Protein AF-A0A659UI74-F1 (afdb_monomer)

Solvent-accessible surface area (backbone atoms only — not comparable to full-atom values): 4297 Å² total; per-residue (Å²): 81,53,40,85,46,81,100,59,35,32,62,62,48,50,56,54,46,38,74,76,34,77,86,57,87,38,47,40,29,40,75,48,71,70,61,50,57,62,53,58,77,39,68,86,64,42,80,50,73,45,62,50,87,75,53,74,68,56,53,50,53,50,51,53,51,58,71,70,55,83,129

Foldseek 3Di:
DEQDDPPAGLQNVLVVCCVVPVQDAAEYEYQDPVSQVVCVVCVSSYDYYHHPPDDPVVVVVVVVVSVPDRD

Structure (mmCIF, N/CA/C/O backbone):
data_AF-A0A659UI74-F1
#
_entry.id   AF-A0A659UI74-F1
#
loop_
_atom_site.group_PDB
_atom_site.id
_atom_site.type_symbol
_atom_site.label_atom_id
_atom_site.label_alt_id
_atom_site.label_comp_id
_atom_site.label_asym_id
_atom_site.label_entity_id
_atom_site.label_seq_id
_atom_site.pdbx_PDB_ins_code
_atom_site.Cartn_x
_atom_site.Cartn_y
_atom_site.Cartn_z
_atom_site.occupancy
_atom_site.B_iso_or_equiv
_atom_site.auth_seq_id
_atom_site.auth_comp_id
_atom_site.auth_asym_id
_atom_site.auth_atom_id
_atom_site.pdbx_PDB_model_num
ATOM 1 N N . SER A 1 1 ? 1.119 -5.089 0.125 1.00 91.62 1 SER A N 1
ATOM 2 C CA . SER A 1 1 ? 0.921 -6.275 -0.729 1.00 91.62 1 SER A CA 1
ATOM 3 C C . SER A 1 1 ? 1.083 -5.916 -2.187 1.00 91.62 1 SER A C 1
ATOM 5 O O . SER A 1 1 ? 0.866 -4.758 -2.520 1.00 91.62 1 SER A O 1
ATOM 7 N N . ASP A 1 2 ? 1.449 -6.872 -3.041 1.00 94.38 2 ASP A N 1
ATOM 8 C CA . ASP A 1 2 ? 1.301 -6.703 -4.493 1.00 94.38 2 ASP A CA 1
ATOM 9 C C . ASP A 1 2 ? -0.188 -6.600 -4.859 1.00 94.38 2 ASP A C 1
ATOM 11 O O . ASP A 1 2 ? -1.015 -7.233 -4.200 1.00 94.38 2 ASP A O 1
ATOM 15 N N . ILE A 1 3 ? -0.522 -5.795 -5.872 1.00 94.25 3 ILE A N 1
ATOM 16 C CA . ILE A 1 3 ? -1.868 -5.761 -6.459 1.00 94.25 3 ILE A CA 1
ATOM 17 C C . ILE A 1 3 ? -2.104 -7.006 -7.313 1.00 94.25 3 ILE A C 1
ATOM 19 O O . ILE A 1 3 ? -3.174 -7.602 -7.256 1.00 94.25 3 ILE A O 1
ATOM 23 N N . ARG A 1 4 ? -1.113 -7.431 -8.095 1.00 91.19 4 ARG A N 1
ATOM 24 C CA . ARG A 1 4 ? -1.206 -8.608 -8.950 1.00 91.19 4 ARG A CA 1
ATOM 25 C C . ARG A 1 4 ? -0.767 -9.844 -8.174 1.00 91.19 4 ARG A C 1
ATOM 27 O O . ARG A 1 4 ? 0.420 -10.147 -8.074 1.00 91.19 4 ARG A O 1
ATOM 34 N N . MET A 1 5 ? -1.745 -10.583 -7.674 1.00 92.12 5 MET A N 1
ATOM 35 C CA . MET A 1 5 ? -1.549 -11.875 -7.024 1.00 92.12 5 MET A CA 1
ATOM 36 C C . MET A 1 5 ? -2.408 -12.945 -7.715 1.00 92.12 5 MET A C 1
ATOM 38 O O . MET A 1 5 ? -3.427 -12.606 -8.320 1.00 92.12 5 MET A O 1
ATOM 42 N N . PRO A 1 6 ? -1.978 -14.218 -7.713 1.00 88.62 6 PRO A N 1
ATOM 43 C CA . PRO A 1 6 ? -2.822 -15.318 -8.161 1.00 88.62 6 PRO A CA 1
ATOM 44 C C . PRO A 1 6 ? -3.982 -15.540 -7.181 1.00 88.62 6 PRO A C 1
ATOM 46 O O . PRO A 1 6 ? -3.837 -15.290 -5.987 1.00 88.62 6 PRO A O 1
ATOM 49 N N . GLU A 1 7 ? -5.094 -16.066 -7.698 1.00 91.69 7 GLU A N 1
ATOM 50 C CA . GLU A 1 7 ? -6.322 -16.420 -6.961 1.00 91.69 7 GLU A CA 1
ATOM 51 C C . GLU A 1 7 ? -7.098 -15.226 -6.387 1.00 91.69 7 GLU A C 1
ATOM 53 O O . GLU A 1 7 ? -8.219 -14.993 -6.825 1.00 91.69 7 GLU A O 1
ATOM 58 N N . MET A 1 8 ? -6.506 -14.467 -5.463 1.00 89.75 8 MET A N 1
ATOM 59 C CA . MET A 1 8 ? -7.085 -13.260 -4.864 1.00 89.75 8 MET A CA 1
ATOM 60 C C . MET A 1 8 ? -6.148 -12.084 -5.114 1.00 89.75 8 MET A C 1
ATOM 62 O O . MET A 1 8 ? -4.971 -12.150 -4.753 1.00 89.75 8 MET A O 1
ATOM 66 N N . ASP A 1 9 ? -6.657 -11.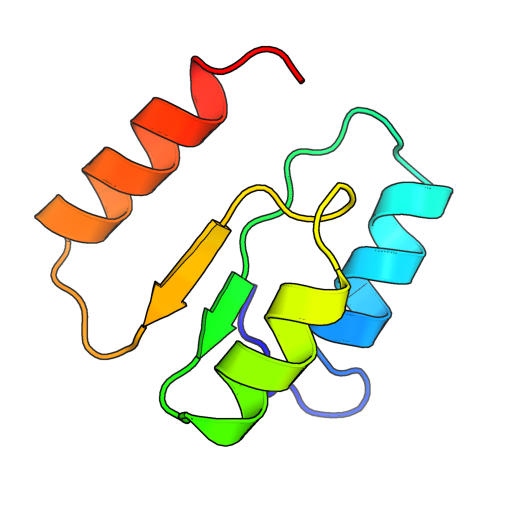002 -5.703 1.00 93.25 9 ASP A N 1
ATOM 67 C CA . ASP A 1 9 ? -5.841 -9.825 -5.989 1.00 93.25 9 ASP A CA 1
ATOM 68 C C . ASP A 1 9 ? -5.601 -8.961 -4.728 1.00 93.25 9 ASP A C 1
ATOM 70 O O . ASP A 1 9 ? -6.214 -9.129 -3.668 1.00 93.25 9 ASP A O 1
ATOM 74 N N . GLY A 1 10 ? -4.635 -8.043 -4.798 1.00 94.25 10 GLY A N 1
ATOM 75 C CA . GLY A 1 10 ? -4.285 -7.199 -3.651 1.00 94.25 10 GLY A CA 1
ATOM 76 C C . GLY A 1 10 ? -5.368 -6.197 -3.250 1.00 94.25 10 GLY A C 1
ATOM 77 O O . GLY A 1 10 ? -5.349 -5.731 -2.112 1.00 94.25 10 GLY A O 1
ATOM 78 N N . ILE A 1 11 ? -6.291 -5.872 -4.156 1.00 94.50 11 ILE A N 1
ATOM 79 C CA . ILE A 1 11 ? -7.422 -4.977 -3.906 1.00 94.50 11 ILE A CA 1
ATOM 80 C C . ILE A 1 11 ? -8.489 -5.729 -3.110 1.00 94.50 11 ILE A C 1
ATOM 82 O O . ILE A 1 11 ? -8.905 -5.254 -2.054 1.00 94.50 11 ILE A O 1
ATOM 86 N N . GLU A 1 12 ? -8.863 -6.930 -3.551 1.00 95.31 12 GLU A N 1
ATOM 87 C CA . GLU A 1 12 ? -9.788 -7.817 -2.837 1.00 95.31 12 GLU A CA 1
ATOM 88 C C . GLU A 1 12 ? -9.281 -8.112 -1.422 1.00 95.31 12 GLU A C 1
ATOM 90 O O . GLU A 1 12 ? -10.024 -8.002 -0.443 1.00 95.31 12 GLU A O 1
ATOM 95 N N . MET A 1 13 ? -7.981 -8.393 -1.300 1.00 95.81 13 MET A N 1
ATOM 96 C CA . MET A 1 13 ? -7.334 -8.596 -0.010 1.00 95.81 13 MET A CA 1
ATOM 97 C C . MET A 1 13 ? -7.414 -7.352 0.880 1.00 95.81 13 MET A C 1
ATOM 99 O O . MET A 1 13 ? -7.718 -7.480 2.064 1.00 95.81 13 MET A O 1
ATOM 103 N N . ALA A 1 14 ? -7.175 -6.153 0.335 1.00 96.00 14 ALA A N 1
ATOM 104 C CA . ALA A 1 14 ? -7.238 -4.914 1.107 1.00 96.00 14 ALA A CA 1
ATOM 105 C C . ALA A 1 14 ? -8.642 -4.664 1.675 1.00 96.00 14 ALA A C 1
ATOM 107 O O . ALA A 1 14 ? -8.779 -4.327 2.852 1.00 96.00 14 ALA A O 1
ATOM 108 N N . VAL A 1 15 ? -9.678 -4.889 0.864 1.00 95.38 15 VAL A N 1
ATOM 109 C CA . VAL A 1 15 ? -11.080 -4.753 1.285 1.00 95.38 15 VAL A CA 1
ATOM 110 C C . VAL A 1 15 ? -11.418 -5.759 2.387 1.00 95.38 15 VAL A C 1
ATOM 112 O O . VAL A 1 15 ? -11.951 -5.377 3.430 1.00 95.38 15 VAL A O 1
ATOM 115 N N . ALA A 1 16 ? -11.065 -7.034 2.200 1.00 96.00 16 ALA A N 1
ATOM 116 C CA . ALA A 1 16 ? -11.319 -8.075 3.194 1.00 96.00 16 ALA A CA 1
ATOM 117 C C . ALA A 1 16 ? -10.562 -7.817 4.510 1.00 96.00 16 ALA A C 1
ATOM 119 O O . ALA A 1 16 ? -11.130 -7.937 5.597 1.00 96.00 16 ALA A O 1
ATOM 120 N N . ALA A 1 17 ? -9.290 -7.422 4.423 1.00 95.88 17 ALA A N 1
ATOM 121 C CA . ALA A 1 17 ? -8.457 -7.140 5.584 1.00 95.88 17 ALA A CA 1
ATOM 122 C C . ALA A 1 17 ? -8.963 -5.930 6.377 1.00 95.88 17 ALA A C 1
ATOM 124 O O . ALA A 1 17 ? -9.004 -6.003 7.600 1.00 95.88 17 ALA A O 1
ATOM 125 N N . ALA A 1 18 ? -9.397 -4.855 5.715 1.00 95.56 18 ALA A N 1
ATOM 126 C CA . ALA A 1 18 ? -9.937 -3.681 6.397 1.00 95.56 18 ALA A CA 1
ATOM 127 C C . ALA A 1 18 ? -11.267 -3.966 7.112 1.00 95.56 18 ALA A C 1
ATOM 129 O O . ALA A 1 18 ? -11.505 -3.435 8.195 1.00 95.56 18 ALA A O 1
ATOM 130 N N . ALA A 1 19 ? -12.106 -4.847 6.555 1.00 95.75 19 ALA A N 1
ATOM 131 C CA . ALA A 1 19 ? -13.337 -5.281 7.212 1.00 95.75 19 ALA A CA 1
ATOM 132 C C . ALA A 1 19 ? -13.064 -6.103 8.486 1.00 95.75 19 ALA A C 1
ATOM 134 O O . ALA A 1 19 ? -13.769 -5.957 9.484 1.00 95.75 19 ALA A O 1
ATOM 135 N N . LEU A 1 20 ? -12.037 -6.959 8.463 1.00 97.56 20 LEU A N 1
ATOM 136 C CA . LEU A 1 20 ? -11.660 -7.808 9.599 1.00 97.56 20 LEU A CA 1
ATOM 137 C C . LEU A 1 20 ? -10.806 -7.072 10.640 1.00 97.56 20 LEU A C 1
ATOM 139 O O . LEU A 1 20 ? -10.901 -7.351 11.835 1.00 97.56 20 LEU A O 1
ATOM 143 N N . PHE A 1 21 ? -9.972 -6.135 10.192 1.00 96.31 21 PHE A N 1
ATOM 144 C CA . PHE A 1 21 ? -8.993 -5.424 11.007 1.00 96.31 21 PHE A CA 1
ATOM 145 C C . PHE A 1 21 ? -9.006 -3.922 10.679 1.00 96.31 21 PHE A C 1
ATOM 147 O O . PHE A 1 21 ? -8.104 -3.435 9.998 1.00 96.31 21 PHE A O 1
ATOM 154 N N . PRO A 1 22 ? -9.972 -3.147 11.209 1.00 92.12 22 PRO A N 1
ATOM 155 C CA . PRO A 1 22 ? -10.136 -1.733 10.849 1.00 92.12 22 PRO A CA 1
ATOM 156 C C . PRO A 1 22 ? -8.931 -0.834 11.168 1.00 92.12 22 PRO A C 1
ATOM 158 O O . PRO A 1 22 ? -8.760 0.211 10.554 1.00 92.12 22 PRO A O 1
ATOM 161 N N . ALA A 1 23 ? -8.080 -1.232 12.119 1.00 92.06 23 ALA A N 1
ATOM 162 C CA . ALA A 1 23 ? -6.858 -0.503 12.477 1.00 92.06 23 ALA A CA 1
ATOM 163 C C . ALA A 1 23 ? -5.621 -0.936 11.662 1.00 92.06 23 ALA A C 1
ATOM 165 O O . ALA A 1 23 ? -4.514 -0.444 11.897 1.00 92.06 23 ALA A O 1
ATOM 166 N N . MET A 1 24 ? -5.765 -1.904 10.750 1.00 93.50 24 MET A N 1
ATOM 167 C CA . MET A 1 24 ? -4.649 -2.407 9.957 1.00 93.50 24 MET A CA 1
ATOM 168 C C . MET A 1 24 ? -4.233 -1.382 8.906 1.00 93.50 24 MET A C 1
ATOM 170 O O . MET A 1 24 ? -5.024 -0.918 8.094 1.00 93.50 24 MET A O 1
ATOM 174 N N . LYS A 1 25 ? -2.938 -1.080 8.885 1.00 94.00 25 LYS A N 1
ATOM 175 C CA . LYS A 1 25 ? -2.325 -0.197 7.897 1.00 94.00 25 LYS A CA 1
ATOM 176 C C . LYS A 1 25 ? -2.017 -0.978 6.627 1.00 94.00 25 LYS A C 1
ATOM 178 O O . LYS A 1 25 ? -1.147 -1.849 6.635 1.00 94.00 25 LYS A O 1
ATOM 183 N N . ILE A 1 26 ? -2.707 -0.655 5.539 1.00 95.44 26 ILE A N 1
ATOM 184 C CA . ILE A 1 26 ? -2.579 -1.372 4.268 1.00 95.44 26 ILE A CA 1
ATOM 185 C C . ILE A 1 26 ? -1.860 -0.484 3.253 1.00 95.44 26 ILE A C 1
ATOM 187 O O . ILE A 1 26 ? -2.255 0.651 3.012 1.00 95.44 26 ILE A O 1
ATOM 191 N N . MET A 1 27 ? -0.798 -1.006 2.643 1.00 94.94 27 MET A N 1
ATOM 192 C CA . MET A 1 27 ? -0.078 -0.355 1.546 1.00 94.94 27 MET A CA 1
ATOM 193 C C . MET A 1 27 ? 0.053 -1.334 0.385 1.00 94.94 27 MET A C 1
ATOM 195 O O . MET A 1 27 ? 0.471 -2.486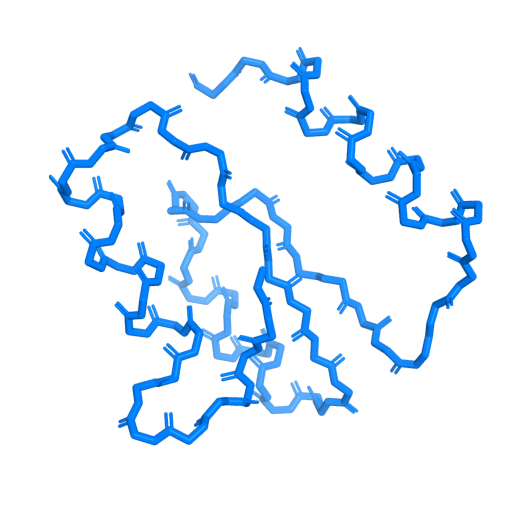 0.576 1.00 94.94 27 MET A O 1
ATOM 199 N N . LEU A 1 28 ? -0.306 -0.887 -0.814 1.00 95.88 28 LEU A N 1
ATOM 200 C CA . LEU A 1 28 ? -0.261 -1.697 -2.028 1.00 95.88 28 LEU A CA 1
ATOM 201 C C . LEU A 1 28 ? 0.961 -1.350 -2.878 1.00 95.88 28 LEU A C 1
ATOM 203 O O . LEU A 1 28 ? 1.617 -0.331 -2.673 1.00 95.88 28 LEU A O 1
ATOM 207 N N . MET A 1 29 ? 1.306 -2.222 -3.820 1.00 95.50 29 MET A N 1
ATOM 208 C CA . MET A 1 29 ? 2.361 -1.968 -4.796 1.00 95.50 29 MET A CA 1
ATOM 209 C C . MET A 1 29 ? 2.015 -2.574 -6.154 1.00 95.50 29 MET A C 1
ATOM 211 O O . MET A 1 29 ? 1.462 -3.670 -6.214 1.00 95.50 29 MET A O 1
ATOM 215 N N . THR A 1 30 ? 2.379 -1.900 -7.243 1.00 94.62 30 THR A N 1
ATOM 216 C CA . THR A 1 30 ? 2.144 -2.392 -8.611 1.00 94.62 30 THR A CA 1
ATOM 217 C C . THR A 1 30 ? 3.195 -1.893 -9.596 1.00 94.62 30 THR A C 1
ATOM 219 O O . THR A 1 30 ? 3.756 -0.817 -9.420 1.00 94.62 30 THR A O 1
ATOM 222 N N . GLY A 1 31 ? 3.470 -2.678 -10.638 1.00 93.31 31 GLY A N 1
ATOM 223 C CA . GLY A 1 31 ? 4.244 -2.244 -11.807 1.00 93.31 31 GLY A CA 1
ATOM 224 C C . GLY A 1 31 ? 3.394 -1.717 -12.968 1.00 93.31 31 GLY A C 1
ATOM 225 O O . GLY A 1 31 ? 3.961 -1.344 -13.989 1.00 93.31 31 GLY A O 1
ATOM 226 N N . TYR A 1 32 ? 2.065 -1.690 -12.838 1.00 89.12 32 TYR A N 1
ATOM 227 C CA . TYR A 1 32 ? 1.138 -1.355 -13.919 1.00 89.12 32 TYR A CA 1
ATOM 228 C C . TYR A 1 32 ? 0.325 -0.093 -13.595 1.00 89.12 32 TYR A C 1
ATOM 230 O O . TYR A 1 32 ? -0.124 0.095 -12.464 1.00 89.12 32 TYR A O 1
ATOM 238 N N . ALA A 1 33 ? 0.153 0.791 -14.582 1.00 84.38 33 ALA A N 1
ATOM 239 C CA . ALA A 1 33 ? -0.508 2.085 -14.386 1.00 84.38 33 ALA A CA 1
ATOM 240 C C . ALA A 1 33 ? -2.026 1.954 -14.160 1.00 84.38 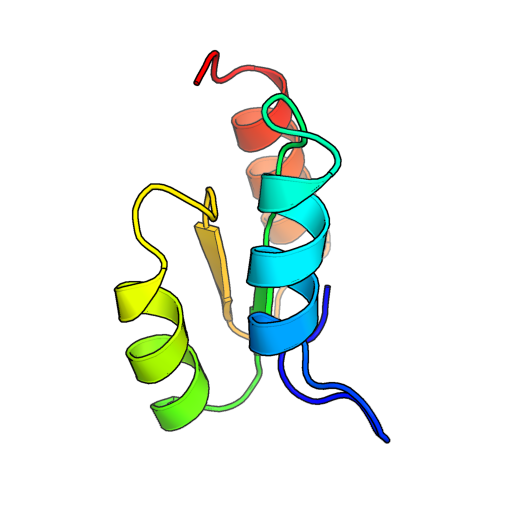33 ALA A C 1
ATOM 242 O O . ALA A 1 33 ? -2.567 2.609 -13.276 1.00 84.38 33 ALA A O 1
ATOM 243 N N . ASP A 1 34 ? -2.688 1.055 -14.887 1.00 87.38 34 ASP A N 1
ATOM 244 C CA . ASP A 1 34 ? -4.118 0.739 -14.750 1.00 87.38 34 ASP A CA 1
ATOM 245 C C . ASP A 1 34 ? -4.459 0.186 -13.357 1.00 87.38 34 ASP A C 1
ATOM 247 O O . ASP A 1 34 ? -5.479 0.515 -12.758 1.00 87.38 34 ASP A O 1
ATOM 251 N N . GLN A 1 35 ? -3.568 -0.627 -12.788 1.00 88.75 35 GLN A N 1
ATOM 252 C CA . GLN A 1 35 ? -3.735 -1.153 -11.434 1.00 88.75 35 GLN A CA 1
ATOM 253 C C . GLN A 1 35 ? -3.597 -0.077 -10.360 1.00 88.75 35 GLN A C 1
ATOM 255 O O . GLN A 1 35 ? -4.219 -0.181 -9.304 1.00 88.75 35 GLN A O 1
ATOM 260 N N . ARG A 1 36 ? -2.767 0.939 -10.611 1.00 87.81 36 ARG A N 1
ATOM 261 C CA . ARG A 1 36 ? -2.624 2.073 -9.702 1.00 87.81 36 ARG A CA 1
ATOM 262 C C . ARG A 1 36 ? -3.914 2.880 -9.657 1.00 87.81 36 ARG A C 1
ATOM 264 O O . ARG A 1 36 ? -4.384 3.145 -8.562 1.00 87.81 36 ARG A O 1
ATOM 271 N N . GLU A 1 37 ? -4.491 3.189 -10.815 1.00 88.31 37 GLU A N 1
ATOM 272 C CA . GLU A 1 37 ? -5.774 3.893 -10.919 1.00 88.31 37 GLU A CA 1
ATOM 273 C C . GLU A 1 37 ? -6.886 3.139 -10.173 1.00 88.31 37 GLU A C 1
ATOM 275 O O . GLU A 1 37 ? -7.545 3.711 -9.311 1.00 88.31 37 GLU A O 1
ATOM 280 N N . ARG A 1 38 ? -7.000 1.818 -10.375 1.00 89.75 38 ARG A N 1
ATOM 281 C CA . ARG A 1 38 ? -7.946 0.978 -9.613 1.00 89.75 38 ARG A CA 1
ATOM 282 C C . ARG A 1 38 ? -7.735 1.045 -8.098 1.00 89.75 38 ARG A C 1
ATOM 284 O O . ARG A 1 38 ? -8.694 0.985 -7.339 1.00 89.75 38 ARG A O 1
ATOM 291 N N . ALA A 1 39 ? -6.490 1.124 -7.636 1.00 89.25 39 ALA A N 1
ATOM 292 C CA . ALA A 1 39 ? -6.202 1.220 -6.209 1.00 89.25 39 ALA A CA 1
ATOM 293 C C . ALA A 1 39 ? -6.502 2.611 -5.625 1.00 89.25 39 ALA A C 1
ATOM 295 O O . ALA A 1 39 ? -6.714 2.708 -4.419 1.00 89.25 39 ALA A O 1
ATOM 296 N N . GLU A 1 40 ? -6.572 3.670 -6.437 1.00 86.25 40 GLU A N 1
ATOM 297 C CA . GLU A 1 40 ? -6.999 4.998 -5.969 1.00 86.25 40 GLU A CA 1
ATOM 298 C C . GLU A 1 40 ? -8.474 5.009 -5.531 1.00 8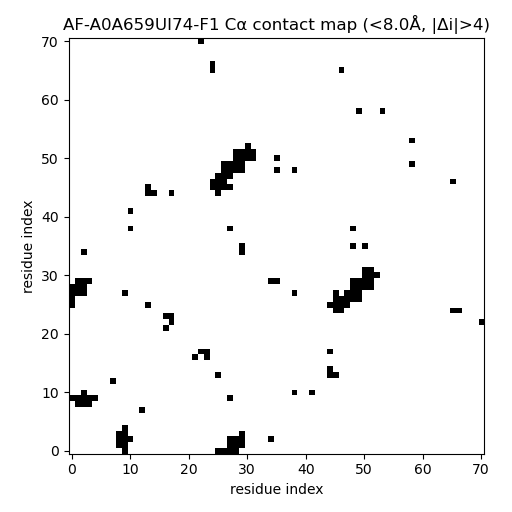6.25 40 GLU A C 1
ATOM 300 O O . GLU A 1 40 ? -8.847 5.774 -4.640 1.00 86.25 40 GLU A O 1
ATOM 305 N N . GLU A 1 41 ? -9.305 4.102 -6.055 1.00 88.25 41 GLU A N 1
ATOM 306 C CA . GLU A 1 41 ? -10.689 3.908 -5.591 1.00 88.25 41 GLU A CA 1
ATOM 307 C C . GLU A 1 41 ? -10.769 3.424 -4.129 1.00 88.25 41 GLU A C 1
ATOM 309 O O . GLU A 1 41 ? -11.800 3.582 -3.478 1.00 88.25 41 GLU A O 1
ATOM 314 N N . LEU A 1 42 ? -9.675 2.879 -3.579 1.00 90.25 42 LEU A N 1
ATOM 315 C CA . LEU A 1 42 ? -9.570 2.412 -2.190 1.00 90.25 42 LEU A CA 1
ATOM 316 C C . LEU A 1 42 ? -9.073 3.497 -1.224 1.00 90.25 42 LEU A C 1
ATOM 318 O O . LEU A 1 42 ? -8.655 3.181 -0.105 1.00 90.25 42 LEU A O 1
ATOM 322 N N . ASN A 1 43 ? -9.081 4.769 -1.629 1.00 85.25 43 ASN A N 1
ATOM 323 C CA . ASN A 1 43 ? -8.744 5.878 -0.740 1.00 85.25 43 ASN A CA 1
ATOM 324 C C . ASN A 1 43 ? -9.584 5.813 0.552 1.00 85.25 43 ASN A C 1
ATOM 326 O O . ASN A 1 43 ? -10.812 5.800 0.516 1.00 85.25 43 ASN A O 1
ATOM 330 N N . GLY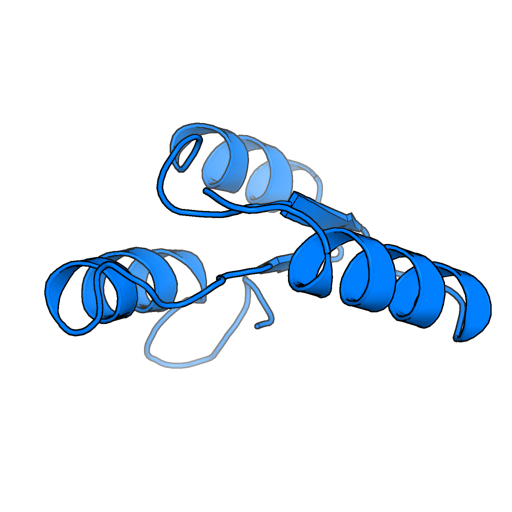 A 1 44 ? -8.906 5.750 1.703 1.00 87.31 44 GLY A N 1
ATOM 331 C CA . GLY A 1 44 ? -9.520 5.557 3.026 1.00 87.31 44 GLY A CA 1
ATOM 332 C C . GLY A 1 44 ? -9.474 4.116 3.553 1.00 87.31 44 GLY A C 1
ATOM 333 O O . GLY A 1 44 ? -9.623 3.910 4.752 1.00 87.31 44 GLY A O 1
ATOM 334 N N . ILE A 1 45 ? -9.207 3.133 2.690 1.00 93.19 45 ILE A N 1
ATOM 335 C CA . ILE A 1 45 ? -8.908 1.740 3.066 1.00 93.19 45 ILE A CA 1
ATOM 336 C C . ILE A 1 45 ? -7.394 1.507 3.057 1.00 93.19 45 ILE A C 1
ATOM 338 O O . ILE A 1 45 ? -6.841 0.868 3.953 1.00 93.19 45 ILE A O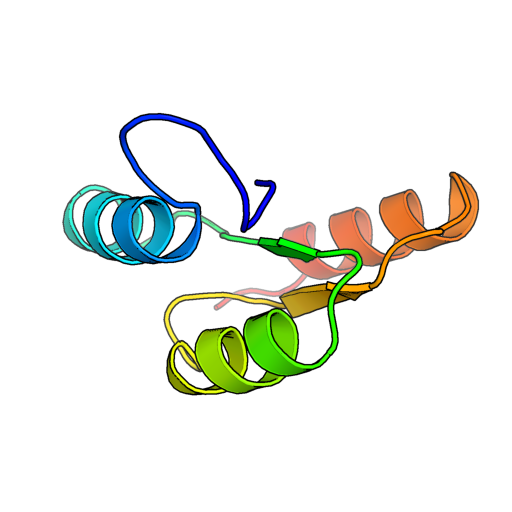 1
ATOM 342 N N . ILE A 1 46 ? -6.714 2.028 2.036 1.00 93.94 46 ILE A N 1
ATOM 343 C CA . ILE A 1 46 ? -5.262 1.929 1.895 1.00 93.94 46 ILE A CA 1
ATOM 344 C C . ILE A 1 46 ?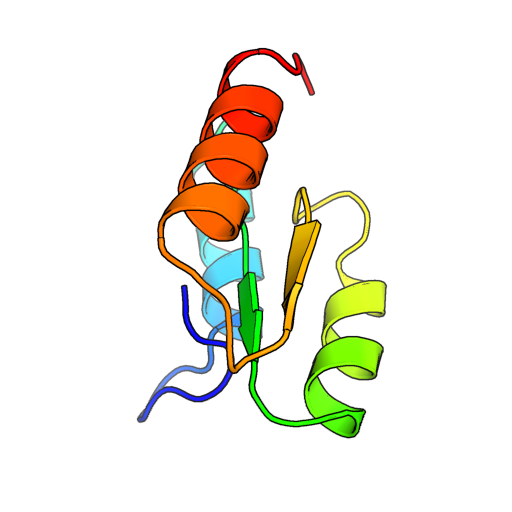 -4.592 3.269 2.202 1.00 93.94 46 ILE A C 1
ATOM 346 O O . ILE A 1 46 ? -5.164 4.334 1.988 1.00 93.94 46 ILE A O 1
ATOM 350 N N . LEU A 1 47 ? -3.351 3.207 2.683 1.00 93.94 47 LEU A N 1
ATOM 351 C CA . LEU A 1 47 ? -2.532 4.381 2.981 1.00 93.94 47 LEU A CA 1
ATOM 352 C C . LEU A 1 47 ? -1.810 4.927 1.748 1.00 93.94 47 LEU A C 1
ATOM 354 O O . LEU A 1 47 ? -1.570 6.127 1.661 1.00 93.94 47 LEU A O 1
ATOM 358 N N . ASP A 1 48 ? -1.371 4.039 0.854 1.00 92.12 48 ASP A N 1
ATOM 359 C CA . ASP A 1 48 ? -0.510 4.395 -0.273 1.00 92.12 48 ASP A CA 1
ATOM 360 C C . ASP A 1 48 ? -0.419 3.250 -1.298 1.00 92.12 48 ASP A C 1
ATOM 362 O O . ASP A 1 48 ? -0.628 2.072 -0.970 1.00 92.12 48 ASP A O 1
ATOM 366 N N . VAL A 1 49 ? -0.026 3.600 -2.524 1.00 94.00 49 VAL A N 1
ATOM 367 C CA . VAL A 1 49 ? 0.291 2.671 -3.614 1.00 94.00 49 VAL A CA 1
ATOM 368 C C . VAL A 1 49 ? 1.707 2.954 -4.112 1.00 94.00 49 VAL A C 1
ATOM 370 O O . VAL A 1 49 ? 2.000 4.005 -4.683 1.00 94.00 49 VAL A O 1
ATOM 373 N N . VAL A 1 50 ? 2.606 1.988 -3.933 1.00 94.75 50 VAL A N 1
ATOM 374 C CA . VAL A 1 50 ? 4.005 2.102 -4.354 1.00 94.75 50 VAL A CA 1
ATOM 375 C C . VAL A 1 50 ? 4.178 1.576 -5.776 1.00 94.75 50 VAL A C 1
ATOM 377 O O . VAL A 1 50 ? 3.931 0.403 -6.062 1.00 94.75 50 VAL A O 1
ATOM 380 N N . GLN A 1 51 ? 4.662 2.429 -6.676 1.00 94.50 51 GLN A N 1
ATOM 381 C CA . GLN A 1 51 ? 4.947 2.026 -8.049 1.00 94.50 51 GLN A CA 1
ATOM 382 C C . GLN A 1 51 ? 6.284 1.284 -8.154 1.00 94.50 51 GLN A C 1
ATOM 384 O O . GLN A 1 51 ? 7.294 1.727 -7.614 1.00 94.50 51 GLN A O 1
ATOM 389 N N . LYS A 1 52 ? 6.283 0.151 -8.858 1.00 95.06 52 LYS A N 1
ATOM 390 C CA . LYS A 1 52 ? 7.473 -0.627 -9.208 1.00 95.06 52 LYS A CA 1
ATOM 391 C C . LYS A 1 52 ? 8.052 -0.158 -10.552 1.00 95.06 52 LYS A C 1
ATOM 393 O O . LYS A 1 52 ? 7.271 0.169 -11.446 1.00 95.06 52 LYS A O 1
ATOM 398 N N . PRO A 1 53 ? 9.384 -0.226 -10.734 1.00 95.75 53 PRO A N 1
ATOM 399 C CA . PRO A 1 53 ? 10.386 -0.600 -9.730 1.00 95.75 53 PRO A CA 1
ATOM 400 C C . PRO A 1 53 ? 10.621 0.518 -8.700 1.00 95.75 53 PRO A C 1
ATOM 402 O O . PRO A 1 53 ? 10.424 1.689 -9.000 1.00 95.75 53 PRO A O 1
ATOM 405 N N . PHE A 1 54 ? 11.072 0.142 -7.503 1.00 95.56 54 PHE A N 1
ATOM 406 C CA . PHE A 1 54 ? 11.467 1.068 -6.439 1.00 95.56 54 PHE A CA 1
ATOM 407 C C . PHE A 1 54 ? 12.771 0.610 -5.784 1.00 95.56 54 PHE A C 1
ATOM 409 O O . PHE A 1 54 ? 13.127 -0.571 -5.812 1.00 95.56 54 PHE A O 1
ATOM 416 N N . THR A 1 55 ? 13.478 1.546 -5.164 1.00 97.56 55 THR A N 1
ATOM 417 C CA . THR A 1 55 ? 14.696 1.280 -4.397 1.00 97.56 55 THR A CA 1
ATOM 418 C C . THR A 1 55 ? 14.377 0.872 -2.957 1.00 97.56 55 THR A C 1
ATOM 420 O O . THR A 1 55 ? 13.297 1.134 -2.422 1.00 97.56 55 THR A O 1
ATOM 423 N N . LEU A 1 56 ? 15.356 0.267 -2.274 1.00 97.31 56 LEU A N 1
ATOM 424 C CA . LEU A 1 56 ? 15.221 -0.075 -0.855 1.00 97.31 56 LEU A CA 1
ATOM 425 C C . LEU A 1 56 ? 15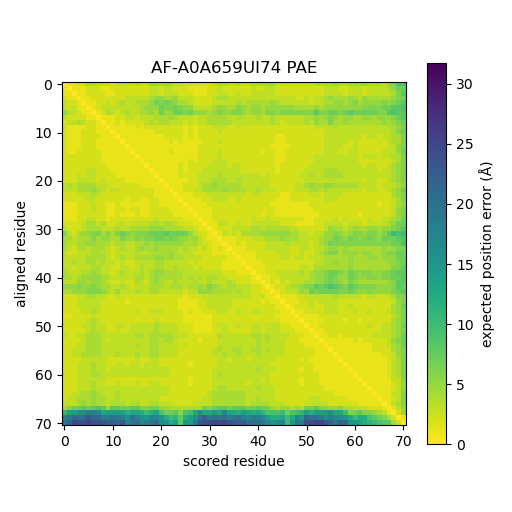.027 1.172 0.030 1.00 97.31 56 LEU A C 1
ATOM 427 O O . LEU A 1 56 ? 14.306 1.117 1.025 1.00 97.31 56 LEU A O 1
ATOM 431 N N . ALA A 1 57 ? 15.660 2.292 -0.331 1.00 97.75 57 ALA A N 1
ATOM 432 C CA . ALA A 1 57 ? 15.529 3.549 0.400 1.00 97.75 57 ALA A CA 1
ATOM 433 C C . ALA A 1 57 ? 14.108 4.123 0.279 1.00 97.75 57 ALA A C 1
ATOM 435 O O . ALA A 1 57 ? 13.522 4.545 1.276 1.00 97.75 57 ALA A O 1
ATOM 436 N N . GLU A 1 58 ? 13.524 4.072 -0.920 1.00 96.56 58 GLU A N 1
ATOM 437 C CA . GLU A 1 58 ? 12.161 4.545 -1.173 1.00 96.56 58 GLU A CA 1
ATOM 438 C C . GLU A 1 58 ? 11.125 3.758 -0.370 1.00 96.56 58 GLU A C 1
ATOM 440 O O . GLU A 1 58 ? 10.292 4.363 0.310 1.00 96.56 58 GLU A O 1
ATOM 445 N N . ILE A 1 59 ? 11.190 2.421 -0.397 1.00 95.81 59 ILE A N 1
ATOM 446 C CA . ILE A 1 59 ? 10.212 1.599 0.327 1.00 95.81 59 ILE A CA 1
ATOM 447 C C . ILE A 1 59 ? 10.364 1.733 1.845 1.00 95.81 59 ILE A C 1
ATOM 449 O O . ILE A 1 59 ? 9.354 1.822 2.538 1.00 95.81 59 ILE A O 1
ATOM 453 N N . ARG A 1 60 ? 11.595 1.837 2.372 1.00 96.44 60 ARG A N 1
ATOM 454 C CA . ARG A 1 60 ? 11.825 2.108 3.804 1.00 96.44 60 ARG A CA 1
ATOM 455 C C . ARG A 1 60 ? 11.172 3.416 4.228 1.00 96.44 60 ARG A C 1
ATOM 457 O O . ARG A 1 60 ? 10.399 3.425 5.178 1.00 96.44 60 ARG A O 1
ATOM 464 N N . SER A 1 61 ? 11.399 4.483 3.465 1.00 96.25 61 SER A N 1
ATOM 465 C CA . SER A 1 61 ? 10.815 5.795 3.742 1.00 96.25 61 SER A CA 1
ATOM 466 C C . SER A 1 61 ? 9.278 5.778 3.700 1.00 96.25 61 SER A C 1
ATOM 468 O O . SER A 1 61 ? 8.624 6.424 4.517 1.00 96.25 61 SER A O 1
ATOM 470 N N . ARG A 1 62 ? 8.676 5.019 2.773 1.00 95.06 62 ARG A N 1
ATOM 471 C CA . ARG A 1 62 ? 7.213 4.841 2.689 1.00 95.06 62 ARG A CA 1
ATOM 472 C C . ARG A 1 62 ? 6.663 4.088 3.904 1.00 95.06 62 ARG A C 1
ATOM 474 O O . ARG A 1 62 ? 5.686 4.534 4.498 1.00 95.06 62 ARG A O 1
ATOM 481 N N . VAL A 1 63 ? 7.313 2.993 4.304 1.00 94.56 63 VAL A N 1
ATOM 482 C CA . VAL A 1 63 ? 6.917 2.201 5.481 1.00 94.56 63 VAL A CA 1
ATOM 483 C C . VAL A 1 63 ? 7.049 3.013 6.770 1.00 94.56 63 VAL A C 1
ATOM 485 O O . VAL A 1 63 ? 6.129 3.006 7.582 1.00 94.56 63 VAL A O 1
ATOM 488 N N . GLU A 1 64 ? 8.142 3.756 6.952 1.00 95.56 64 GLU A N 1
ATOM 489 C CA . GLU A 1 64 ? 8.326 4.636 8.113 1.00 95.56 64 GLU A CA 1
ATOM 490 C C . GLU A 1 64 ? 7.197 5.666 8.221 1.00 95.56 64 GLU A C 1
ATOM 492 O O . GLU A 1 64 ? 6.581 5.799 9.280 1.00 95.56 64 GLU A O 1
ATOM 497 N N . ARG A 1 65 ? 6.853 6.335 7.111 1.00 93.81 65 ARG A N 1
ATOM 498 C CA . ARG A 1 65 ? 5.714 7.266 7.073 1.00 93.81 65 ARG A CA 1
ATOM 499 C C . ARG A 1 65 ? 4.397 6.585 7.442 1.00 93.81 65 ARG A C 1
ATOM 501 O O . ARG A 1 65 ? 3.644 7.132 8.244 1.00 93.81 65 ARG A O 1
ATOM 508 N N . ALA A 1 66 ? 4.137 5.395 6.902 1.00 92.19 66 ALA A N 1
ATOM 509 C CA . ALA A 1 66 ? 2.930 4.638 7.217 1.00 92.19 66 ALA A CA 1
ATOM 510 C C . ALA A 1 66 ? 2.842 4.304 8.716 1.00 92.19 66 ALA A C 1
ATOM 512 O O . ALA A 1 66 ? 1.776 4.413 9.318 1.00 92.19 66 ALA A O 1
ATOM 513 N N . LEU A 1 67 ? 3.956 3.943 9.359 1.00 91.50 67 LEU A N 1
ATOM 514 C CA . LEU A 1 67 ? 3.973 3.603 10.784 1.00 91.50 67 LEU A CA 1
ATOM 515 C C . LEU A 1 67 ? 3.747 4.817 11.695 1.00 91.50 67 LEU A C 1
ATOM 517 O O . LEU A 1 67 ? 3.083 4.663 12.718 1.00 91.50 67 LEU A O 1
ATOM 521 N N . ILE A 1 68 ? 4.225 6.000 11.307 1.00 90.81 68 ILE A N 1
ATOM 522 C CA . ILE A 1 68 ? 4.092 7.241 12.091 1.00 90.81 68 ILE A CA 1
ATOM 523 C C . ILE A 1 68 ? 2.708 7.886 11.925 1.00 90.81 68 ILE A C 1
ATOM 525 O O . ILE A 1 68 ? 2.209 8.517 12.854 1.00 90.81 68 ILE A O 1
ATOM 529 N N . CYS A 1 69 ? 2.071 7.735 10.762 1.00 72.88 69 CYS A N 1
ATOM 530 C CA . CYS A 1 69 ? 0.746 8.296 10.521 1.00 72.88 69 CYS A CA 1
ATOM 531 C C . CYS A 1 69 ? -0.308 7.584 11.388 1.00 72.88 69 CYS A C 1
ATOM 533 O O . CYS A 1 69 ? -0.410 6.354 11.364 1.00 72.88 69 CYS A O 1
ATOM 535 N N . PHE A 1 70 ? -1.077 8.341 12.169 1.00 60.50 70 PHE A N 1
ATOM 536 C CA . PHE A 1 70 ? -2.282 7.840 12.826 1.00 60.50 70 PHE A CA 1
ATOM 537 C C . PHE A 1 70 ? -3.447 8.081 11.862 1.00 60.50 70 PHE A C 1
ATOM 539 O O . PHE A 1 70 ? -3.706 9.232 11.513 1.00 60.50 70 PHE A O 1
ATOM 546 N N . ALA A 1 71 ? -4.048 6.991 11.378 1.00 55.09 71 ALA A N 1
ATOM 547 C CA . ALA A 1 71 ? -5.286 7.006 10.602 1.00 55.09 71 ALA A CA 1
ATOM 548 C C . ALA A 1 71 ? -6.488 7.093 11.548 1.00 55.09 71 ALA A C 1
ATOM 550 O O . ALA A 1 71 ? -6.397 6.478 12.639 1.00 55.09 71 ALA A O 1
#

Mean predicted aligned error: 3.3 Å

pLDDT: mean 91.85, std 7.02, range [55.09, 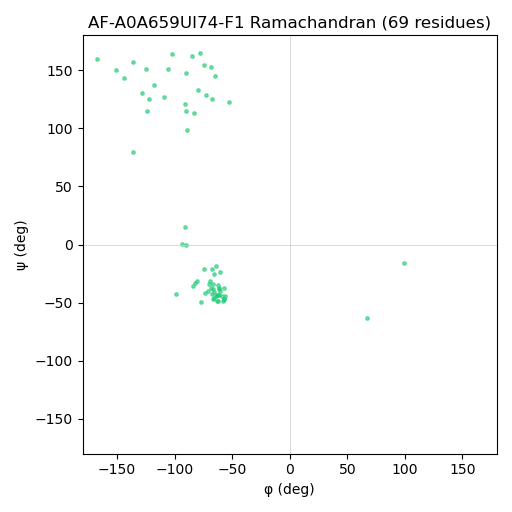97.75]

Radius of gyration: 11.84 Å; Cα contacts (8 Å, |Δi|>4): 74; chains: 1; bounding box: 29×25×28 Å

Nearest PDB structures (foldseek):
  1zy2-assembly1_A  TM=8.468E-01  e=5.792E-03  Aquifex aeolicus
  3jte-assembly1_A  TM=8.593E-01  e=7.563E-03  Acetivibrio thermocellus ATCC 27405
  4q7e-assembly1_B  TM=8.004E-01  e=9.237E-03  Leptospira biflexa serovar Patoc strain 'Patoc 1 (Ames)'
  6swl-assembly2_B  TM=8.169E-01  e=9.874E-03  Geobacillus stearothermophilus
  8ted-assembly1_A  TM=8.594E-01  e=5.229E-02  Flavobacterium johnsoniae UW101

Secondary structure (DSSP, 8-state):
-BS--SSS-HHHHHHHHHHH-TT---EEEES-HHHHHHHHTTBTTBSEEEESS--HHHHHHHHHHHHH---

Sequence (71 aa):
SDIRMPEMDGIEMAVAAAALFPAMKIMLMTGYADQRERAEELNGIILDVVQKPFTLAEIRSRVERALICFA